Protein AF-A0A7Y6WSF8-F1 (afdb_monomer_lite)

Secondary structure (DSSP, 8-state):
-PPPHHHHHHHHHHHHSTT---HHHHHHHH---HHHHHHHHHHHHHHHHTSS-----------------

Sequence (69 aa):
MSYTDAFKAQMVKRMVGPGAVSAAALARQEGVSQPTLSQWLREANKLAAMTPRPRRSPSAPRSGRPRRR

Foldseek 3Di:
DDDDVVRLVVLLCCQPDDVHDQLVRVCVVVVNDSVVNVVSNVVVVVVVVVPDDDDDDDPDDPPPDDPDD

Radius of gyration: 13.97 Å; chains: 1; bounding box: 44×26×28 Å

Structure (mmCIF, N/CA/C/O backbone):
data_AF-A0A7Y6WSF8-F1
#
_entry.id   AF-A0A7Y6WSF8-F1
#
loop_
_atom_site.group_PDB
_atom_site.id
_atom_site.type_symbol
_atom_site.label_atom_id
_atom_site.label_alt_id
_atom_site.label_comp_id
_atom_site.label_asym_id
_atom_site.label_entity_id
_atom_site.label_seq_id
_atom_site.pdbx_PDB_ins_code
_atom_site.Cartn_x
_atom_site.Cartn_y
_atom_site.Cartn_z
_atom_site.occupancy
_atom_site.B_iso_or_equiv
_atom_site.auth_seq_id
_atom_site.auth_comp_id
_atom_site.auth_asym_id
_atom_site.auth_atom_id
_atom_site.pdbx_PDB_model_num
ATOM 1 N N . MET A 1 1 ? -8.906 13.639 5.520 1.00 60.91 1 MET A N 1
ATOM 2 C CA . MET A 1 1 ? -7.672 12.987 6.009 1.00 60.91 1 MET A CA 1
ATOM 3 C C . MET A 1 1 ? -6.841 12.531 4.826 1.00 60.91 1 MET A C 1
ATOM 5 O O . MET A 1 1 ? -7.329 11.733 4.034 1.00 60.91 1 MET A O 1
ATOM 9 N N . SER A 1 2 ? -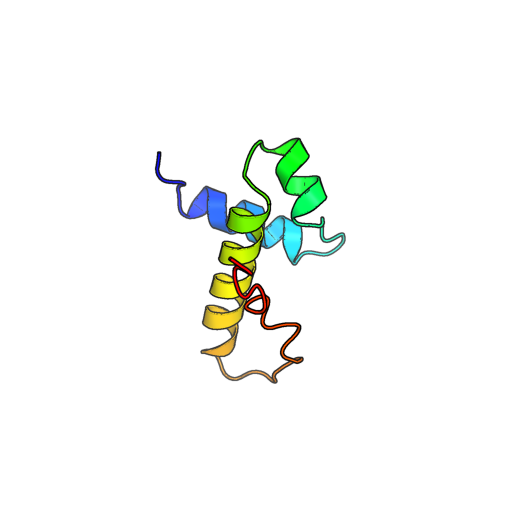5.619 13.043 4.697 1.00 79.94 2 SER A N 1
ATOM 10 C CA . SER A 1 2 ? -4.661 12.585 3.686 1.00 79.94 2 SER A CA 1
ATOM 11 C C . SER A 1 2 ? -3.723 11.556 4.307 1.00 79.94 2 SER A C 1
ATOM 13 O O . SER A 1 2 ? -3.238 11.755 5.417 1.00 79.94 2 SER A O 1
ATOM 15 N N . TYR A 1 3 ? -3.473 10.458 3.600 1.00 87.12 3 TYR A N 1
ATOM 16 C CA . TYR A 1 3 ? -2.482 9.467 4.015 1.00 87.12 3 TYR A CA 1
ATOM 17 C C . TYR A 1 3 ? -1.075 9.960 3.678 1.00 87.12 3 TYR A C 1
ATOM 19 O O . TYR A 1 3 ? -0.859 10.484 2.581 1.00 87.12 3 TYR A O 1
ATOM 27 N N . THR A 1 4 ? -0.126 9.756 4.593 1.00 91.31 4 THR A N 1
ATOM 28 C CA . THR A 1 4 ? 1.288 10.074 4.360 1.00 91.31 4 THR A CA 1
ATOM 29 C C . THR A 1 4 ? 1.885 9.121 3.329 1.00 91.31 4 THR A C 1
ATOM 31 O O . THR A 1 4 ? 1.484 7.960 3.227 1.00 91.31 4 THR A O 1
ATOM 34 N N . ASP A 1 5 ? 2.864 9.587 2.558 1.00 88.69 5 ASP A N 1
ATOM 35 C CA . ASP A 1 5 ? 3.461 8.760 1.504 1.00 88.69 5 ASP A CA 1
ATOM 36 C C . ASP A 1 5 ? 4.230 7.559 2.065 1.00 88.69 5 ASP A C 1
ATOM 38 O O . ASP A 1 5 ? 4.190 6.479 1.477 1.00 88.69 5 ASP A O 1
ATOM 42 N N . ALA A 1 6 ? 4.821 7.695 3.257 1.00 89.00 6 ALA A N 1
ATOM 43 C CA . ALA A 1 6 ? 5.423 6.580 3.986 1.00 89.00 6 ALA A CA 1
ATOM 44 C C . ALA A 1 6 ? 4.396 5.475 4.291 1.00 89.00 6 ALA A C 1
ATOM 46 O O . ALA A 1 6 ? 4.661 4.295 4.052 1.00 89.00 6 ALA A O 1
ATOM 47 N N . PHE A 1 7 ? 3.196 5.854 4.743 1.00 91.19 7 PHE A N 1
ATOM 48 C CA . PHE A 1 7 ? 2.120 4.903 5.012 1.00 91.19 7 PHE A CA 1
ATOM 49 C C . PHE A 1 7 ? 1.646 4.213 3.727 1.00 91.19 7 PHE A C 1
ATOM 51 O O . PHE A 1 7 ? 1.531 2.987 3.684 1.00 91.19 7 PHE A O 1
ATOM 58 N N . LYS A 1 8 ? 1.450 4.974 2.640 1.00 91.00 8 LYS A N 1
ATOM 59 C CA . LYS A 1 8 ? 1.088 4.403 1.330 1.00 91.00 8 LYS A CA 1
ATOM 60 C C . LYS A 1 8 ? 2.130 3.393 0.852 1.00 91.00 8 LYS A C 1
ATOM 62 O O . LYS A 1 8 ? 1.771 2.290 0.440 1.00 91.00 8 LYS A O 1
AT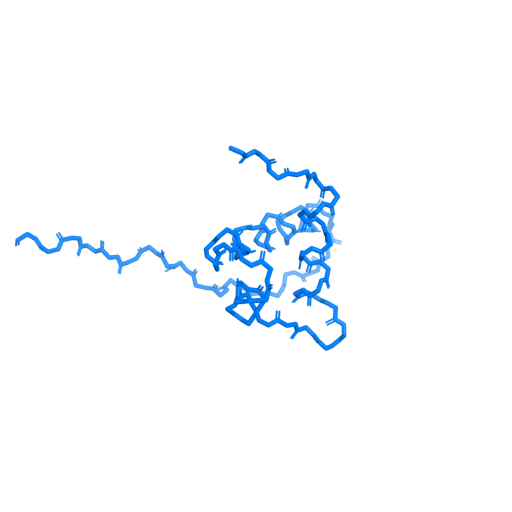OM 67 N N . ALA A 1 9 ? 3.412 3.747 0.937 1.00 90.19 9 ALA A N 1
ATOM 68 C CA . ALA A 1 9 ? 4.515 2.891 0.519 1.00 90.19 9 ALA A CA 1
ATOM 69 C C . ALA A 1 9 ? 4.582 1.598 1.344 1.00 90.19 9 AL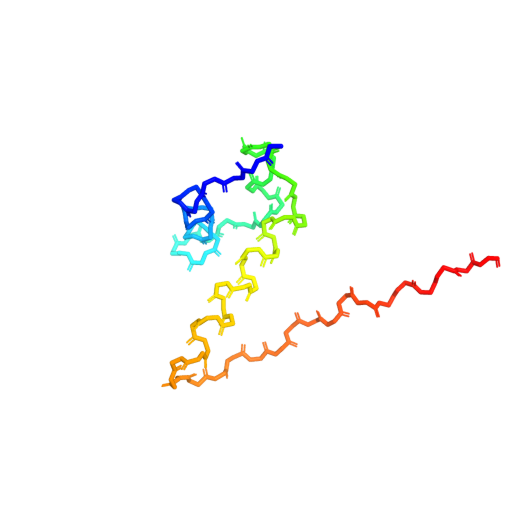A A C 1
ATOM 71 O O . ALA A 1 9 ? 4.768 0.521 0.776 1.00 90.19 9 ALA A O 1
ATOM 72 N N . GLN A 1 10 ? 4.362 1.676 2.661 1.00 91.94 10 GLN A N 1
ATOM 73 C CA . GLN A 1 10 ? 4.294 0.499 3.529 1.00 91.94 10 GLN A CA 1
ATOM 74 C C . GLN A 1 10 ? 3.149 -0.434 3.119 1.00 91.94 10 GLN A C 1
ATOM 76 O O . GLN A 1 10 ? 3.366 -1.638 2.975 1.00 91.94 10 GLN A O 1
ATOM 81 N N . MET A 1 11 ? 1.954 0.110 2.870 1.00 93.06 11 MET A N 1
ATOM 82 C CA . MET A 1 11 ? 0.801 -0.682 2.435 1.00 93.06 11 MET A CA 1
ATOM 83 C C . MET A 1 11 ? 1.056 -1.372 1.097 1.00 93.06 11 MET A C 1
ATOM 85 O O . MET A 1 11 ? 0.817 -2.571 0.959 1.00 93.06 11 MET A O 1
ATOM 89 N N . VAL A 1 12 ? 1.604 -0.643 0.122 1.00 91.25 12 VAL A N 1
ATOM 90 C CA . VAL A 1 12 ? 1.990 -1.221 -1.169 1.00 91.25 12 VAL A CA 1
ATOM 91 C C . VAL A 1 12 ? 3.035 -2.316 -0.975 1.00 91.25 12 VAL A C 1
ATOM 93 O O . VAL A 1 12 ? 2.843 -3.417 -1.478 1.00 91.25 12 VAL A O 1
ATOM 96 N N . LYS A 1 13 ? 4.082 -2.088 -0.177 1.00 90.88 13 LYS A N 1
ATOM 97 C CA . LYS A 1 13 ? 5.128 -3.087 0.088 1.00 90.88 13 LYS A CA 1
ATOM 98 C C . LYS A 1 13 ? 4.561 -4.399 0.646 1.00 90.88 13 LYS A C 1
ATOM 100 O O . LYS A 1 13 ? 4.997 -5.466 0.219 1.00 90.88 13 LYS A O 1
ATOM 105 N N . ARG A 1 14 ? 3.555 -4.345 1.529 1.00 90.56 14 ARG A N 1
ATOM 106 C CA . ARG A 1 14 ? 2.860 -5.547 2.040 1.00 90.56 14 ARG A CA 1
ATOM 107 C C . ARG A 1 14 ? 2.039 -6.276 0.968 1.00 90.56 14 ARG A C 1
ATOM 109 O O . ARG A 1 14 ? 1.854 -7.484 1.073 1.00 90.56 14 ARG A O 1
ATOM 116 N N . MET A 1 15 ? 1.572 -5.567 -0.061 1.00 90.88 15 MET A N 1
ATOM 117 C CA . MET A 1 15 ? 0.808 -6.140 -1.176 1.00 90.88 15 MET A CA 1
ATOM 118 C C . MET A 1 15 ? 1.676 -6.683 -2.325 1.00 90.88 15 MET A C 1
ATOM 120 O O . MET A 1 15 ? 1.161 -7.455 -3.128 1.00 90.88 15 MET A O 1
ATOM 124 N N . VAL A 1 16 ? 2.955 -6.296 -2.440 1.00 87.31 16 VAL A N 1
ATOM 125 C CA . VAL A 1 16 ? 3.857 -6.768 -3.524 1.00 87.31 16 VAL A CA 1
ATOM 126 C C . VAL A 1 16 ? 5.036 -7.623 -3.021 1.00 87.31 16 VAL A C 1
ATOM 128 O O . VAL A 1 16 ? 5.783 -8.172 -3.826 1.00 87.31 16 VAL A O 1
ATOM 131 N N . GLY A 1 17 ? 5.232 -7.742 -1.704 1.00 81.56 17 GLY A N 1
ATOM 132 C CA . GLY A 1 17 ? 6.341 -8.495 -1.104 1.00 81.56 17 GLY A CA 1
ATOM 133 C C . GLY A 1 17 ? 6.164 -10.026 -1.089 1.00 81.56 17 GLY A C 1
ATOM 134 O O . GLY A 1 17 ? 5.091 -10.538 -1.413 1.00 81.56 17 GLY A O 1
ATOM 135 N N . PRO A 1 18 ? 7.202 -10.783 -0.684 1.00 71.75 18 PRO A N 1
ATOM 136 C CA . PRO A 1 18 ? 7.080 -12.218 -0.422 1.00 71.75 18 PRO A CA 1
ATOM 137 C C . PRO A 1 18 ? 6.065 -12.451 0.708 1.00 71.75 18 PRO A C 1
ATOM 139 O O . PRO A 1 18 ? 6.192 -11.876 1.786 1.00 71.75 18 PRO A O 1
ATOM 142 N N . GLY A 1 19 ? 5.022 -13.241 0.437 1.00 83.88 19 GLY A N 1
ATOM 143 C CA . GLY A 1 19 ? 3.850 -13.349 1.320 1.00 83.88 19 GLY A CA 1
ATOM 144 C C . GLY A 1 19 ? 2.804 -12.244 1.112 1.00 83.88 19 GLY A C 1
ATOM 145 O O . GLY A 1 19 ? 2.103 -11.887 2.056 1.00 83.88 19 GLY A O 1
ATOM 146 N N . ALA A 1 20 ? 2.723 -11.689 -0.103 1.00 85.75 20 ALA A N 1
ATOM 147 C CA . ALA A 1 20 ? 1.807 -10.618 -0.485 1.00 85.75 20 ALA A CA 1
ATOM 148 C C . ALA A 1 20 ? 0.388 -10.807 0.074 1.00 85.75 20 ALA A C 1
ATOM 150 O O . ALA A 1 20 ? -0.305 -11.782 -0.227 1.00 85.75 20 ALA A O 1
ATOM 151 N N . VAL A 1 21 ? -0.060 -9.823 0.853 1.00 89.75 21 VAL A N 1
ATOM 152 C CA . VAL A 1 21 ? -1.415 -9.792 1.405 1.00 89.75 21 VAL A CA 1
ATOM 153 C C . VAL A 1 21 ? -2.343 -9.125 0.395 1.00 89.75 21 VAL A C 1
ATOM 155 O O . VAL A 1 21 ? -2.020 -8.085 -0.179 1.00 89.75 21 VAL A O 1
ATOM 158 N N . SER A 1 22 ? -3.524 -9.704 0.175 1.00 87.44 22 SER A N 1
ATOM 159 C CA . SER A 1 22 ? -4.517 -9.089 -0.709 1.00 87.44 22 SER A CA 1
ATOM 160 C C . SER A 1 22 ? -5.006 -7.748 -0.147 1.00 87.44 22 SER A C 1
ATOM 162 O O . SER A 1 22 ? -5.158 -7.579 1.064 1.00 87.44 22 SER A O 1
ATOM 164 N N . ALA A 1 23 ? -5.344 -6.804 -1.031 1.00 88.31 23 ALA A N 1
ATOM 165 C CA . ALA A 1 23 ? -5.902 -5.510 -0.630 1.00 88.31 23 ALA A CA 1
ATOM 166 C C . ALA A 1 23 ? -7.164 -5.647 0.243 1.00 88.31 23 ALA A C 1
ATOM 168 O O . ALA A 1 23 ? -7.428 -4.790 1.075 1.00 88.31 23 ALA A O 1
ATOM 169 N N . ALA A 1 24 ? -7.944 -6.719 0.070 1.00 89.25 24 ALA A N 1
ATOM 170 C CA . ALA A 1 24 ? -9.132 -6.980 0.880 1.00 89.25 24 ALA A CA 1
ATOM 171 C C . ALA A 1 24 ? -8.783 -7.413 2.312 1.00 89.25 24 ALA A C 1
ATOM 173 O O . ALA A 1 24 ? -9.415 -6.953 3.259 1.00 89.25 24 ALA A O 1
ATOM 174 N N . ALA A 1 25 ? -7.773 -8.269 2.481 1.00 90.50 25 ALA A N 1
ATOM 175 C CA . ALA A 1 25 ? -7.313 -8.677 3.805 1.00 90.50 25 ALA A CA 1
ATOM 176 C C . ALA A 1 25 ? -6.650 -7.504 4.542 1.00 90.50 25 ALA A C 1
ATOM 178 O O . ALA A 1 25 ? -6.991 -7.233 5.692 1.00 90.50 25 ALA A O 1
ATOM 179 N N . LEU A 1 26 ? -5.789 -6.750 3.852 1.00 91.56 26 LEU A N 1
ATOM 180 C CA . LEU A 1 26 ? -5.114 -5.583 4.423 1.00 91.56 26 LEU A CA 1
ATOM 181 C C . LEU A 1 26 ? -6.105 -4.458 4.774 1.00 91.56 26 LEU A C 1
ATOM 183 O O . LEU A 1 26 ? -5.963 -3.813 5.807 1.00 91.56 26 LEU A O 1
ATOM 187 N N . ALA A 1 27 ? -7.165 -4.282 3.977 1.00 91.75 27 ALA A N 1
ATOM 188 C CA . ALA A 1 27 ? -8.232 -3.325 4.268 1.00 91.75 27 ALA A CA 1
ATOM 189 C C . ALA A 1 27 ? -8.930 -3.593 5.607 1.00 91.75 27 ALA A C 1
ATOM 191 O O . ALA A 1 27 ? -9.235 -2.667 6.354 1.00 91.75 27 ALA A O 1
ATOM 192 N N . ARG A 1 28 ? -9.167 -4.871 5.919 1.00 91.31 28 ARG A N 1
ATOM 193 C CA . ARG A 1 28 ? -9.795 -5.282 7.182 1.00 91.31 28 ARG A CA 1
ATOM 194 C C . ARG A 1 28 ? -8.866 -5.106 8.381 1.00 91.31 28 ARG A C 1
ATOM 196 O O . ARG A 1 28 ? -9.363 -4.911 9.481 1.00 91.31 28 ARG A O 1
ATOM 203 N N . GLN A 1 29 ? -7.554 -5.194 8.171 1.00 90.62 29 GLN A N 1
ATOM 204 C CA . GLN A 1 29 ? -6.548 -5.064 9.227 1.00 90.62 29 GLN A CA 1
ATOM 205 C C . GLN A 1 29 ? -6.271 -3.603 9.588 1.00 90.62 29 GLN A C 1
ATOM 207 O O . GLN A 1 29 ? -6.231 -3.257 10.760 1.00 90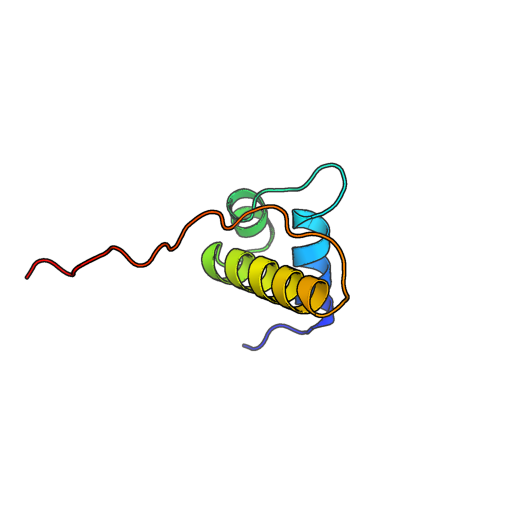.62 29 GLN A O 1
ATOM 212 N N . GLU A 1 30 ? -6.095 -2.750 8.580 1.00 89.50 30 GLU A N 1
ATOM 213 C CA . GLU A 1 30 ? -5.604 -1.375 8.758 1.00 89.50 30 GLU A CA 1
ATOM 214 C C . GLU A 1 30 ? -6.739 -0.335 8.732 1.00 89.50 30 GLU A C 1
ATOM 216 O O . GLU A 1 30 ? -6.504 0.862 8.879 1.00 89.50 30 GLU A O 1
ATOM 221 N N . GLY A 1 31 ? -7.980 -0.763 8.470 1.00 90.06 31 GLY A N 1
ATOM 222 C CA . GLY A 1 31 ? -9.140 0.130 8.351 1.00 90.06 31 GLY A CA 1
ATOM 223 C C . GLY A 1 31 ? -9.121 1.019 7.101 1.00 90.06 31 GLY A C 1
ATOM 224 O O . GLY A 1 31 ? -9.918 1.949 6.979 1.00 90.06 31 GLY A O 1
ATOM 225 N N . VAL A 1 32 ? -8.221 0.752 6.153 1.00 88.94 32 VAL A N 1
ATOM 226 C CA . VAL A 1 32 ? -8.150 1.459 4.869 1.00 88.94 32 VAL A CA 1
ATOM 227 C C . VAL A 1 32 ? -9.078 0.781 3.875 1.00 88.94 32 VAL A C 1
ATOM 229 O O . VAL A 1 32 ? -9.128 -0.441 3.789 1.00 88.94 32 VAL A O 1
ATOM 232 N N . SER A 1 33 ? -9.799 1.550 3.061 1.00 90.88 33 SER A N 1
ATOM 233 C CA . SER A 1 33 ? -10.683 0.940 2.070 1.00 90.88 33 SER A CA 1
ATOM 234 C C . SER A 1 33 ? -9.899 0.112 1.033 1.00 90.88 33 SER A C 1
ATOM 236 O O . SER A 1 33 ? -8.867 0.535 0.502 1.00 90.88 33 SER A O 1
ATOM 238 N N . GLN A 1 34 ? -10.422 -1.068 0.689 1.00 92.31 34 GLN A N 1
ATOM 239 C CA . GLN A 1 34 ? -9.878 -1.918 -0.375 1.00 92.31 34 GLN A CA 1
ATOM 240 C C . GLN A 1 34 ? -9.681 -1.186 -1.724 1.00 92.31 34 GLN A C 1
ATOM 242 O O . GLN A 1 34 ? -8.636 -1.407 -2.348 1.00 92.31 34 GLN A O 1
ATOM 247 N N . PRO A 1 35 ? -10.600 -0.313 -2.204 1.00 91.62 35 PRO A N 1
ATOM 248 C CA . PRO A 1 35 ? -10.363 0.434 -3.440 1.00 91.62 35 PRO A CA 1
ATOM 249 C C . PRO A 1 35 ? -9.199 1.428 -3.328 1.00 91.62 35 PRO A C 1
ATOM 251 O O . PRO A 1 35 ? -8.446 1.558 -4.292 1.00 91.62 35 PRO A O 1
ATOM 254 N N . THR A 1 36 ? -8.983 2.057 -2.166 1.00 91.88 36 THR A N 1
ATOM 255 C CA . THR A 1 36 ? -7.821 2.934 -1.923 1.00 91.88 36 THR A CA 1
ATOM 256 C C . THR A 1 36 ? -6.507 2.161 -2.050 1.00 91.88 36 THR A C 1
ATOM 258 O O . THR A 1 36 ? -5.612 2.574 -2.785 1.00 91.88 36 THR A O 1
ATOM 261 N N . LEU A 1 37 ? -6.413 0.994 -1.407 1.00 92.19 37 LEU A N 1
ATOM 262 C CA . LEU A 1 37 ? -5.226 0.136 -1.476 1.00 92.19 37 LEU A CA 1
ATOM 263 C C . LEU A 1 37 ? -4.957 -0.358 -2.905 1.00 92.19 37 LEU A C 1
ATOM 265 O O . LEU A 1 37 ? -3.823 -0.321 -3.383 1.00 92.19 37 LEU A O 1
ATOM 269 N N . SER A 1 38 ? -6.006 -0.763 -3.629 1.00 89.88 38 SER A N 1
ATOM 270 C CA . SER A 1 38 ? -5.867 -1.178 -5.030 1.00 89.88 38 SER A CA 1
ATOM 271 C C . SER A 1 38 ? -5.377 -0.038 -5.925 1.00 89.88 38 SER A C 1
ATOM 273 O O . SER A 1 38 ? -4.594 -0.285 -6.842 1.00 89.88 38 SER A O 1
ATOM 275 N N . GLN A 1 39 ? -5.800 1.200 -5.659 1.00 90.12 39 GLN A N 1
ATOM 276 C CA . GLN A 1 39 ? -5.335 2.367 -6.399 1.00 90.12 39 GLN A CA 1
ATOM 277 C C . GLN A 1 39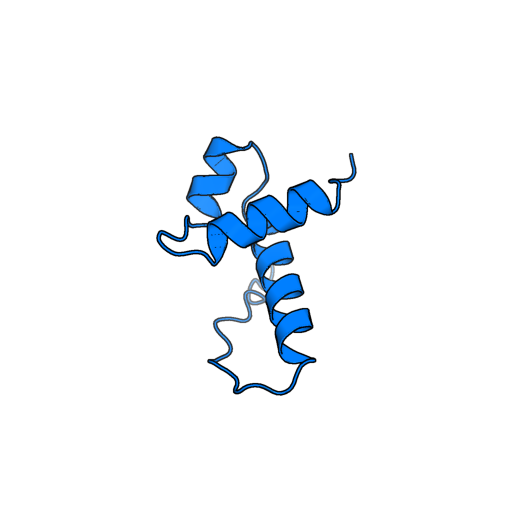 ? -3.845 2.633 -6.148 1.00 90.12 39 GLN A C 1
ATOM 279 O O . GLN A 1 39 ? -3.100 2.777 -7.113 1.00 90.12 39 GLN A O 1
ATOM 284 N N . TRP A 1 40 ? -3.374 2.587 -4.896 1.00 92.38 40 TRP A N 1
ATOM 285 C CA . TRP A 1 40 ? -1.945 2.759 -4.588 1.00 92.38 40 TRP A CA 1
ATOM 286 C C . TRP A 1 40 ? -1.062 1.691 -5.232 1.00 92.38 40 TRP A C 1
ATOM 288 O O . TRP A 1 40 ? 0.009 2.007 -5.741 1.00 92.38 40 TRP A O 1
ATOM 298 N N . LEU A 1 41 ? -1.526 0.439 -5.278 1.00 88.38 41 LEU A N 1
ATOM 299 C CA . LEU A 1 41 ? -0.804 -0.641 -5.951 1.00 88.38 41 LEU A CA 1
ATOM 300 C C . LEU A 1 41 ? -0.656 -0.388 -7.462 1.00 88.38 41 LEU A C 1
ATOM 302 O O . LEU A 1 41 ? 0.393 -0.662 -8.042 1.00 88.38 41 LEU A O 1
ATOM 306 N N . ARG A 1 42 ? -1.695 0.148 -8.111 1.00 87.31 42 ARG A N 1
ATOM 307 C CA . ARG A 1 42 ? -1.647 0.498 -9.541 1.00 87.31 42 ARG A CA 1
ATOM 308 C C . ARG A 1 42 ? -0.698 1.657 -9.807 1.00 87.31 42 ARG A C 1
ATOM 310 O O . ARG A 1 42 ? 0.103 1.559 -10.729 1.00 87.31 42 ARG A O 1
ATOM 317 N N . GLU A 1 43 ? -0.769 2.708 -8.997 1.00 86.38 43 GLU A N 1
ATOM 318 C CA . GLU A 1 43 ? 0.122 3.864 -9.121 1.00 86.38 43 GLU A CA 1
ATOM 319 C C . GLU A 1 43 ? 1.586 3.452 -8.920 1.00 86.38 43 GLU A C 1
ATOM 321 O O . GLU A 1 43 ? 2.439 3.798 -9.733 1.00 86.38 43 GLU A O 1
ATOM 326 N N . ALA A 1 44 ? 1.874 2.611 -7.923 1.00 86.12 44 ALA A N 1
ATOM 327 C CA . ALA A 1 44 ? 3.216 2.077 -7.702 1.00 86.12 44 ALA A CA 1
ATOM 328 C C . ALA A 1 44 ? 3.721 1.227 -8.882 1.00 86.12 44 ALA A C 1
ATOM 330 O O . ALA A 1 44 ? 4.865 1.381 -9.309 1.00 86.12 44 ALA A O 1
ATOM 331 N N . ASN A 1 45 ? 2.866 0.377 -9.460 1.00 81.88 45 ASN A N 1
ATOM 332 C CA . ASN A 1 45 ? 3.211 -0.391 -10.660 1.00 81.88 45 ASN A CA 1
ATOM 333 C C . ASN A 1 45 ? 3.432 0.506 -11.888 1.00 81.88 45 ASN A C 1
ATOM 335 O O . ASN A 1 45 ? 4.310 0.226 -12.702 1.00 81.88 45 ASN A O 1
ATOM 339 N N . LYS A 1 46 ? 2.659 1.588 -12.031 1.00 81.00 46 LYS A N 1
ATOM 340 C CA . LYS A 1 46 ? 2.805 2.560 -13.122 1.00 81.00 46 LYS A CA 1
ATOM 341 C C . LYS A 1 46 ? 4.129 3.322 -13.021 1.00 81.00 46 LYS A C 1
ATOM 343 O O . LYS A 1 46 ? 4.808 3.473 -14.030 1.00 81.00 46 LYS A O 1
ATOM 348 N N . LEU A 1 47 ? 4.514 3.736 -11.813 1.00 74.06 47 LEU A N 1
ATOM 349 C CA . LEU A 1 47 ? 5.812 4.364 -11.545 1.00 74.06 47 LEU A CA 1
ATOM 350 C C . LEU A 1 47 ? 6.971 3.399 -11.831 1.00 74.06 47 LEU A C 1
ATOM 352 O O . LEU A 1 47 ? 7.936 3.778 -12.488 1.00 74.06 47 LEU A O 1
ATOM 356 N N . ALA A 1 48 ? 6.847 2.131 -11.426 1.00 67.81 48 ALA A N 1
ATOM 357 C CA . ALA A 1 48 ? 7.841 1.105 -11.738 1.00 67.81 48 ALA A CA 1
ATOM 358 C C . ALA A 1 48 ? 7.968 0.846 -13.253 1.00 67.81 48 ALA A C 1
ATOM 360 O O . ALA A 1 48 ? 9.068 0.613 -13.742 1.00 67.81 48 ALA A O 1
ATOM 361 N N . ALA A 1 49 ? 6.867 0.940 -14.006 1.00 60.22 49 ALA A N 1
ATOM 362 C CA . ALA A 1 49 ? 6.852 0.764 -15.460 1.00 60.22 49 ALA A CA 1
ATOM 363 C C . ALA A 1 49 ? 7.495 1.925 -16.248 1.00 60.22 49 ALA A C 1
ATOM 365 O O . ALA A 1 49 ? 7.810 1.745 -17.423 1.00 60.22 49 ALA A O 1
ATOM 366 N N . MET A 1 50 ? 7.700 3.099 -15.634 1.00 59.88 50 MET A N 1
ATOM 367 C CA . MET A 1 50 ? 8.457 4.210 -16.241 1.00 59.88 50 MET A CA 1
ATOM 368 C C . MET A 1 50 ? 9.978 3.981 -16.189 1.00 59.88 50 MET A C 1
ATOM 370 O O . MET A 1 50 ? 10.724 4.685 -16.861 1.00 59.88 50 MET A O 1
ATOM 374 N N . THR A 1 51 ? 10.445 2.966 -15.452 1.00 52.38 51 THR A N 1
ATOM 375 C CA . THR A 1 51 ? 11.797 2.402 -15.590 1.00 52.38 51 THR A CA 1
ATOM 376 C C . THR A 1 51 ? 11.722 1.208 -16.554 1.00 52.38 51 THR A C 1
ATOM 378 O O . THR A 1 51 ? 10.856 0.351 -16.374 1.00 52.38 51 THR A O 1
ATOM 381 N N . PRO A 1 52 ? 12.566 1.110 -17.599 1.00 45.41 52 PRO A N 1
ATOM 382 C CA . PRO A 1 52 ? 12.402 0.091 -18.632 1.00 45.41 52 PRO A CA 1
ATOM 383 C C . PRO A 1 52 ? 12.691 -1.312 -18.071 1.00 45.41 52 PRO A C 1
ATOM 385 O O . PRO A 1 52 ? 13.841 -1.717 -17.931 1.00 45.41 52 PRO A O 1
ATOM 388 N N . ARG A 1 53 ? 11.641 -2.078 -17.749 1.00 43.47 53 ARG A N 1
ATOM 389 C CA . ARG A 1 53 ? 11.682 -3.536 -17.533 1.00 43.47 53 ARG A CA 1
ATOM 390 C C . ARG A 1 53 ? 10.318 -4.171 -17.850 1.00 43.47 53 ARG A C 1
ATOM 392 O O . ARG A 1 53 ? 9.294 -3.489 -17.783 1.00 43.47 53 ARG A O 1
ATOM 399 N N . PRO A 1 54 ? 10.289 -5.445 -18.287 1.00 47.25 54 PRO A N 1
ATOM 400 C CA . PRO A 1 54 ? 9.261 -5.937 -19.192 1.00 47.25 54 PRO A CA 1
ATOM 401 C C . PRO A 1 54 ? 7.917 -6.125 -18.487 1.00 47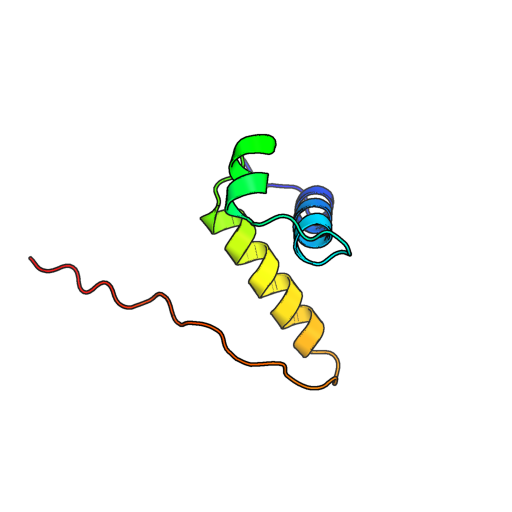.25 54 PRO A C 1
ATOM 403 O O . PRO A 1 54 ? 7.807 -6.757 -17.437 1.00 47.25 54 PRO A O 1
ATOM 406 N N . ARG A 1 55 ? 6.886 -5.569 -19.129 1.00 55.94 55 ARG A N 1
ATOM 407 C CA . ARG A 1 55 ? 5.463 -5.696 -18.805 1.00 55.94 55 ARG A CA 1
ATOM 408 C C . ARG A 1 55 ? 5.080 -7.141 -18.477 1.00 55.94 55 ARG A C 1
ATOM 410 O O . ARG A 1 55 ? 5.164 -8.015 -19.335 1.00 55.94 55 ARG A O 1
ATOM 417 N N . ARG A 1 56 ? 4.499 -7.351 -17.294 1.00 44.41 56 ARG A N 1
ATOM 418 C CA . ARG A 1 56 ? 3.567 -8.457 -17.042 1.00 44.41 56 ARG A CA 1
ATOM 419 C C . ARG A 1 56 ? 2.151 -7.893 -16.906 1.00 44.41 56 ARG A C 1
ATOM 421 O O . ARG A 1 56 ? 1.769 -7.395 -15.859 1.00 44.41 56 ARG A O 1
ATOM 428 N N . SER A 1 57 ? 1.468 -7.952 -18.047 1.00 52.91 57 SER A N 1
ATOM 429 C CA . SER A 1 57 ? 0.030 -8.031 -18.343 1.00 52.91 57 SER A CA 1
ATOM 430 C C . SER A 1 57 ? -1.000 -7.114 -17.645 1.00 52.91 57 SER A C 1
ATOM 432 O O . SER A 1 57 ? -0.998 -6.943 -16.428 1.00 52.91 57 SER A O 1
ATOM 434 N N . PRO A 1 58 ? -1.970 -6.579 -18.418 1.00 51.81 58 PRO A N 1
ATOM 435 C CA . PRO A 1 58 ? -3.019 -5.697 -17.929 1.00 51.81 58 PRO A CA 1
ATOM 436 C C . PRO A 1 58 ? -4.182 -6.525 -17.368 1.00 51.81 58 PRO A C 1
ATOM 438 O O . PRO A 1 58 ? -5.093 -6.908 -18.098 1.00 51.81 58 PRO A O 1
ATOM 441 N N . SER A 1 59 ? -4.193 -6.795 -16.065 1.00 47.56 59 SER A N 1
ATOM 442 C CA . SER A 1 59 ? -5.378 -7.396 -15.444 1.00 47.56 59 SER A CA 1
ATOM 443 C C . SER A 1 59 ? -6.389 -6.322 -15.037 1.00 47.56 59 SER A C 1
ATOM 445 O O . SER A 1 59 ? -6.304 -5.717 -13.970 1.00 47.56 59 SER A O 1
ATOM 447 N N . ALA A 1 60 ? -7.375 -6.183 -15.927 1.00 51.34 60 ALA A N 1
ATOM 448 C CA . ALA A 1 60 ? -8.749 -5.721 -15.731 1.00 51.34 60 ALA A CA 1
ATOM 449 C C . ALA A 1 60 ? -9.033 -4.200 -15.727 1.00 51.34 60 ALA A C 1
ATOM 451 O O . ALA A 1 60 ? -8.861 -3.524 -14.705 1.00 51.34 60 ALA A O 1
ATOM 452 N N . PRO A 1 61 ? -9.663 -3.667 -16.796 1.00 44.78 61 PRO A N 1
ATOM 453 C CA . PRO A 1 61 ? -10.514 -2.497 -16.655 1.00 44.78 61 PRO A CA 1
ATOM 454 C C . PRO A 1 61 ? -11.764 -2.906 -15.861 1.00 44.78 61 PRO A C 1
ATOM 456 O O . PRO A 1 61 ? -12.719 -3.447 -16.407 1.00 44.78 61 PRO A O 1
ATOM 459 N N . ARG A 1 62 ? -11.810 -2.627 -14.553 1.00 53.88 62 ARG A N 1
ATOM 460 C CA . ARG A 1 62 ? -13.104 -2.519 -13.848 1.00 53.88 62 ARG A CA 1
ATOM 461 C C . ARG A 1 62 ? -13.680 -1.122 -14.075 1.00 53.88 62 ARG A C 1
ATOM 463 O O . ARG A 1 62 ? -13.790 -0.344 -13.140 1.00 53.88 62 ARG A O 1
ATOM 470 N N . SER A 1 63 ? -14.040 -0.833 -15.321 1.00 46.31 63 SER A N 1
ATOM 471 C CA . SER A 1 63 ? -15.063 0.163 -15.651 1.00 46.31 63 SER A CA 1
ATOM 472 C C . SER A 1 63 ? -16.003 -0.456 -16.670 1.00 46.31 63 SER A C 1
ATOM 474 O O . SER A 1 63 ? -15.954 -0.196 -17.862 1.00 46.31 63 SER A O 1
ATOM 476 N N . GLY A 1 64 ? -16.845 -1.336 -16.146 1.00 46.81 64 GLY A N 1
ATOM 477 C CA . GLY A 1 64 ? -18.021 -1.865 -16.810 1.00 46.81 64 GLY A CA 1
ATOM 478 C C . GLY A 1 64 ? -19.129 -1.951 -15.776 1.00 46.81 64 GLY A C 1
ATOM 479 O O . GLY A 1 64 ? -19.512 -3.036 -15.358 1.00 46.81 64 GLY A O 1
ATOM 480 N N . ARG A 1 65 ? -19.597 -0.802 -15.287 1.00 52.59 65 ARG A N 1
ATOM 481 C CA . ARG A 1 65 ? -20.912 -0.732 -14.651 1.00 52.59 65 ARG A CA 1
ATOM 482 C C . ARG A 1 65 ? -21.696 0.361 -15.371 1.00 52.59 65 ARG A C 1
ATOM 484 O O . ARG A 1 65 ? -21.664 1.505 -14.919 1.00 52.59 65 ARG A O 1
ATOM 491 N N . PRO A 1 66 ? -22.362 0.059 -16.503 1.00 46.50 66 PRO A N 1
ATOM 492 C CA . PRO A 1 66 ? -23.414 0.945 -16.958 1.00 46.50 66 PRO A CA 1
ATOM 493 C C . PRO A 1 66 ? -24.459 0.945 -15.840 1.00 46.50 66 PRO A C 1
ATOM 495 O O . PRO A 1 66 ? -24.982 -0.100 -15.449 1.00 46.50 66 PRO A O 1
ATOM 498 N N . ARG A 1 67 ? -24.684 2.116 -15.241 1.00 56.69 67 ARG A N 1
ATOM 499 C CA . ARG A 1 67 ? -25.838 2.351 -14.376 1.00 56.69 67 ARG A CA 1
ATOM 500 C C . ARG A 1 67 ? -27.071 2.101 -15.240 1.00 56.69 67 ARG A C 1
ATOM 502 O O . ARG A 1 67 ? -27.418 2.938 -16.065 1.00 56.69 67 ARG A O 1
ATOM 509 N N . ARG A 1 68 ? -27.675 0.923 -15.101 1.00 51.78 68 ARG A N 1
ATOM 510 C CA . ARG A 1 68 ? -28.979 0.619 -15.687 1.00 51.78 68 ARG A CA 1
ATOM 511 C C . ARG A 1 68 ? -29.996 1.426 -14.875 1.00 51.78 68 ARG A C 1
ATOM 513 O O . ARG A 1 68 ? -30.147 1.167 -13.682 1.00 51.78 68 ARG A O 1
ATOM 520 N N . ARG A 1 69 ? -30.523 2.485 -15.491 1.00 64.19 69 ARG A N 1
ATOM 521 C CA . ARG A 1 69 ? -31.667 3.265 -15.008 1.00 64.19 69 ARG A CA 1
ATOM 522 C C . ARG A 1 69 ? -32.953 2.533 -15.367 1.00 64.19 69 ARG A C 1
ATOM 524 O O . ARG A 1 69 ? -32.924 1.801 -16.382 1.00 64.19 69 ARG A O 1
#

pLDDT: mean 76.34, std 17.76, range [43.47, 93.06]